Protein AF-A0A139N3J5-F1 (afdb_monomer)

Nearest PDB structures (foldseek):
  5fi4-assembly1_B  TM=5.168E-01  e=2.596E-01  Homo sapiens
  8tgd-assembly1_B  TM=4.593E-01  e=2.439E-01  Homo sapiens
  8qhw-assembly1_E  TM=6.160E-01  e=2.041E+00  Synechocystis sp. PCC 6803
  5vlr-assembly2_B  TM=3.403E-01  e=1.899E-01  Homo sapiens
  5uk8-assembly1_B  TM=3.231E-01  e=1.390E-01  Homo sapiens

Mean predicted aligned error: 4.79 Å

Sequence (130 aa):
MDRSDVILQNLKIKKREYNELEDDYRFKKAKLSEAYNEMYERRERLSRIVDEEASKMDIFLHQVQQTYQDAEDFYRSLHQLMEESQIAYQHRNDSLRQREEILDKNYWKQRNDLENSIDKLRRLYASTTK

pLDDT: mean 95.48, std 5.51, range [59.69, 98.5]

Structure (mmCIF, N/CA/C/O backbone):
data_AF-A0A139N3J5-F1
#
_entry.id   AF-A0A139N3J5-F1
#
loop_
_atom_site.group_PDB
_atom_site.id
_atom_site.type_symbol
_atom_site.label_atom_id
_atom_site.label_alt_id
_atom_site.label_comp_id
_atom_site.label_asym_id
_atom_site.label_entity_id
_atom_site.label_seq_id
_atom_site.pdbx_PDB_ins_code
_atom_site.Cartn_x
_atom_site.Cartn_y
_atom_site.Cartn_z
_atom_site.occupancy
_atom_site.B_iso_or_equiv
_atom_site.auth_seq_id
_atom_site.auth_comp_id
_atom_site.auth_asym_id
_atom_site.auth_atom_id
_atom_site.pdbx_PDB_model_num
ATOM 1 N N . MET A 1 1 ? 24.932 -12.715 -41.499 1.00 63.81 1 MET A N 1
ATOM 2 C CA . MET A 1 1 ? 23.867 -11.830 -40.988 1.00 63.81 1 MET A CA 1
ATOM 3 C C . MET A 1 1 ? 24.298 -10.412 -41.285 1.00 63.81 1 MET A C 1
ATOM 5 O O . MET A 1 1 ? 25.458 -10.110 -41.012 1.00 63.81 1 MET A O 1
ATOM 9 N N . ASP A 1 2 ? 23.439 -9.601 -41.895 1.00 83.19 2 ASP A N 1
ATOM 10 C CA . ASP A 1 2 ? 23.789 -8.217 -42.212 1.00 83.19 2 ASP A CA 1
ATOM 11 C C . ASP A 1 2 ? 23.777 -7.346 -40.941 1.00 83.19 2 ASP A C 1
ATOM 13 O O . ASP A 1 2 ? 23.121 -7.659 -39.943 1.00 83.19 2 ASP A O 1
ATOM 17 N N . ARG A 1 3 ? 24.519 -6.237 -40.951 1.00 82.56 3 ARG A N 1
ATOM 18 C CA . ARG A 1 3 ? 24.590 -5.291 -39.828 1.00 82.56 3 ARG A CA 1
ATOM 19 C C . ARG A 1 3 ? 23.211 -4.713 -39.496 1.00 82.56 3 ARG A C 1
ATOM 21 O O . ARG A 1 3 ? 22.921 -4.472 -38.323 1.00 82.56 3 ARG A O 1
ATOM 28 N N . SER A 1 4 ? 22.360 -4.527 -40.505 1.00 85.81 4 SER A N 1
ATOM 29 C CA . SER A 1 4 ? 20.980 -4.068 -40.332 1.00 85.81 4 SER A CA 1
ATOM 30 C C . SER A 1 4 ? 20.117 -5.095 -39.576 1.00 85.81 4 SER A C 1
ATOM 32 O O . SER A 1 4 ? 19.391 -4.715 -38.651 1.00 85.81 4 SER A O 1
ATOM 34 N N . ASP A 1 5 ? 20.270 -6.390 -39.874 1.00 89.31 5 ASP A N 1
ATOM 35 C CA . ASP A 1 5 ? 19.553 -7.489 -39.210 1.00 89.31 5 ASP A CA 1
ATOM 36 C C . ASP A 1 5 ? 19.869 -7.553 -37.712 1.00 89.31 5 ASP A C 1
ATOM 38 O O . ASP A 1 5 ? 18.969 -7.698 -36.880 1.00 89.31 5 ASP A O 1
ATOM 42 N N . VAL A 1 6 ? 21.147 -7.389 -37.353 1.00 91.00 6 VAL A N 1
ATOM 43 C CA . VAL A 1 6 ? 21.602 -7.403 -35.953 1.00 91.00 6 VAL A CA 1
ATOM 44 C C . VAL A 1 6 ? 21.003 -6.231 -35.170 1.00 91.00 6 VAL A C 1
ATOM 46 O O . VAL A 1 6 ? 20.525 -6.407 -34.047 1.00 91.00 6 VAL A O 1
ATOM 49 N N . ILE A 1 7 ? 20.969 -5.029 -35.758 1.00 90.94 7 ILE A N 1
ATOM 50 C CA . ILE A 1 7 ? 20.361 -3.853 -35.117 1.00 90.94 7 ILE A CA 1
ATOM 51 C C . ILE A 1 7 ? 18.851 -4.059 -34.939 1.00 90.94 7 ILE A C 1
ATOM 53 O O . ILE A 1 7 ? 18.311 -3.750 -33.874 1.00 90.94 7 ILE A O 1
ATOM 57 N N . LEU A 1 8 ? 18.169 -4.621 -35.942 1.00 92.25 8 LEU A N 1
ATOM 58 C CA . LEU A 1 8 ? 16.740 -4.921 -35.863 1.00 92.25 8 LEU A CA 1
ATOM 59 C C . LEU A 1 8 ? 16.430 -5.951 -34.766 1.00 92.25 8 LEU A C 1
ATOM 61 O O . LEU A 1 8 ? 15.457 -5.787 -34.025 1.00 92.25 8 LEU A O 1
ATOM 65 N N . GLN A 1 9 ? 17.256 -6.992 -34.628 1.00 95.06 9 GLN A N 1
ATOM 66 C CA . GLN A 1 9 ? 17.121 -7.980 -33.557 1.00 95.06 9 GLN A CA 1
ATOM 67 C C . GLN A 1 9 ? 17.303 -7.336 -32.176 1.00 95.06 9 GLN A C 1
ATOM 69 O O . GLN A 1 9 ? 16.458 -7.527 -31.300 1.00 95.06 9 GLN A O 1
ATOM 74 N N . ASN A 1 10 ? 18.334 -6.508 -31.999 1.00 94.94 10 ASN A N 1
ATOM 75 C CA . ASN A 1 10 ? 18.565 -5.781 -30.747 1.00 94.94 10 ASN A CA 1
ATOM 76 C C . ASN A 1 10 ? 17.405 -4.839 -30.400 1.00 94.94 10 ASN A C 1
ATOM 78 O O . ASN A 1 10 ? 17.010 -4.733 -29.241 1.00 94.94 10 ASN A O 1
ATOM 82 N N . LEU A 1 11 ? 16.805 -4.197 -31.403 1.00 95.44 11 LEU A N 1
ATOM 83 C CA . LEU A 1 11 ? 15.644 -3.328 -31.225 1.00 95.44 11 LEU A CA 1
ATOM 84 C C . LEU A 1 11 ? 14.410 -4.121 -30.764 1.00 95.44 11 LEU A C 1
ATOM 86 O O . LEU A 1 11 ? 13.673 -3.654 -29.895 1.00 95.44 11 LEU A O 1
ATOM 90 N N . LYS A 1 12 ? 14.197 -5.335 -31.291 1.00 96.19 12 LYS A N 1
ATOM 91 C CA . LYS A 1 12 ? 13.141 -6.244 -30.811 1.00 96.19 12 LYS A CA 1
ATOM 92 C C . LYS A 1 12 ? 13.374 -6.671 -29.360 1.00 96.19 12 LYS A C 1
ATOM 94 O O . LYS A 1 12 ? 12.422 -6.667 -28.586 1.00 96.19 12 LYS A O 1
ATOM 99 N N . ILE A 1 13 ? 14.615 -6.998 -28.994 1.00 97.50 13 ILE A N 1
ATOM 100 C CA . ILE A 1 13 ? 14.981 -7.370 -27.619 1.00 97.50 13 ILE A CA 1
ATOM 101 C C . ILE A 1 13 ? 14.706 -6.203 -26.666 1.00 97.50 13 ILE A C 1
ATOM 103 O O . ILE A 1 13 ? 13.962 -6.370 -25.707 1.00 97.50 13 ILE A O 1
ATOM 107 N N . LYS A 1 14 ? 15.198 -4.998 -26.975 1.00 96.94 14 LYS A N 1
ATOM 108 C CA . LYS A 1 14 ? 15.003 -3.821 -26.113 1.00 96.94 14 LYS A CA 1
ATOM 109 C C . LYS A 1 14 ? 13.538 -3.420 -25.955 1.00 96.94 14 LYS A C 1
ATOM 111 O O . LYS A 1 14 ? 13.130 -3.019 -24.873 1.00 96.94 14 LYS A O 1
ATOM 116 N N . LYS A 1 15 ? 12.724 -3.568 -27.005 1.00 96.12 15 LYS A N 1
ATOM 117 C CA . LYS A 1 15 ? 11.268 -3.377 -26.901 1.00 96.12 15 LYS A CA 1
ATOM 118 C C . LYS A 1 15 ? 10.601 -4.412 -25.996 1.00 96.12 15 LYS A C 1
ATOM 120 O O . LYS A 1 15 ? 9.665 -4.066 -25.289 1.00 96.12 15 LYS A O 1
ATOM 125 N N . ARG A 1 16 ? 11.061 -5.667 -26.023 1.00 97.88 16 ARG A N 1
ATOM 126 C CA . ARG A 1 16 ? 10.558 -6.700 -25.111 1.00 97.88 16 ARG A CA 1
ATOM 127 C C . ARG A 1 16 ? 10.912 -6.366 -23.664 1.00 97.88 16 ARG A C 1
ATOM 129 O O . ARG A 1 16 ? 10.011 -6.352 -22.843 1.00 97.88 16 ARG A O 1
ATOM 136 N N . GLU A 1 17 ? 12.169 -6.016 -23.394 1.00 98.12 17 GLU A N 1
ATOM 137 C CA . GLU A 1 17 ? 12.613 -5.581 -22.060 1.00 98.12 17 GLU A CA 1
ATOM 138 C C . GLU A 1 17 ? 11.787 -4.388 -21.546 1.00 98.12 17 GLU A C 1
ATOM 140 O O . GLU A 1 17 ? 11.408 -4.352 -20.381 1.00 98.12 17 GLU A O 1
ATOM 145 N N . TYR A 1 18 ? 11.464 -3.425 -22.419 1.00 97.94 18 TYR A N 1
ATOM 146 C CA . TYR A 1 18 ? 10.596 -2.295 -22.075 1.00 97.94 18 TYR A CA 1
ATOM 147 C C . TYR A 1 18 ? 9.187 -2.748 -21.663 1.00 97.94 18 TYR A C 1
ATOM 149 O O . TYR A 1 18 ? 8.666 -2.286 -20.651 1.00 97.94 18 TYR A O 1
ATOM 157 N N . ASN A 1 19 ? 8.578 -3.666 -22.417 1.00 97.31 19 ASN A N 1
ATOM 158 C CA . ASN A 1 19 ? 7.248 -4.182 -22.089 1.00 97.31 19 ASN A CA 1
ATOM 159 C C . ASN A 1 19 ? 7.261 -4.996 -20.785 1.00 97.31 19 ASN A C 1
ATOM 161 O O . ASN A 1 19 ? 6.393 -4.804 -19.943 1.00 97.31 19 ASN A O 1
ATOM 165 N N . GLU A 1 20 ? 8.267 -5.852 -20.592 1.00 98.44 20 GLU A N 1
ATOM 166 C CA . GLU A 1 20 ? 8.444 -6.628 -19.357 1.00 98.44 20 GLU A CA 1
ATOM 167 C C . GLU A 1 20 ? 8.609 -5.709 -18.136 1.00 98.44 20 GLU A C 1
ATOM 169 O O . GLU A 1 20 ? 8.029 -5.972 -17.083 1.00 98.44 20 GLU A O 1
ATOM 174 N N . LEU A 1 21 ? 9.339 -4.596 -18.284 1.00 98.38 21 LEU A N 1
ATOM 175 C CA . LEU A 1 21 ? 9.460 -3.570 -17.249 1.00 98.38 21 LEU A CA 1
ATOM 176 C C . LEU A 1 21 ? 8.109 -2.906 -16.931 1.00 98.38 21 LEU A C 1
ATOM 178 O O . LEU A 1 21 ? 7.811 -2.675 -15.758 1.00 98.38 21 LEU A O 1
ATOM 182 N N . GLU A 1 22 ? 7.298 -2.575 -17.943 1.00 98.12 22 GLU A N 1
ATOM 183 C CA . GLU A 1 22 ? 5.959 -2.016 -17.713 1.00 98.12 22 GLU A CA 1
ATOM 184 C C . GLU A 1 22 ? 5.040 -3.001 -16.988 1.00 98.12 22 GLU A C 1
ATOM 186 O O . GLU A 1 22 ? 4.347 -2.605 -16.047 1.00 98.12 22 GLU A O 1
ATOM 191 N N . ASP A 1 23 ? 5.042 -4.267 -17.398 1.00 98.38 23 ASP A N 1
ATOM 192 C CA . ASP A 1 23 ? 4.200 -5.300 -16.798 1.00 98.38 23 ASP A CA 1
ATOM 193 C C . ASP A 1 23 ? 4.596 -5.563 -15.338 1.00 98.38 23 ASP A C 1
ATOM 195 O O . ASP A 1 23 ? 3.735 -5.570 -14.453 1.00 98.38 23 ASP A O 1
ATOM 199 N N . ASP A 1 24 ? 5.897 -5.693 -15.055 1.00 98.31 24 ASP A N 1
ATOM 200 C CA . ASP A 1 24 ? 6.419 -5.850 -13.692 1.00 98.31 24 ASP A CA 1
ATOM 201 C C . ASP A 1 24 ? 6.084 -4.638 -12.807 1.00 98.31 24 ASP A C 1
ATOM 203 O O . ASP A 1 24 ? 5.637 -4.796 -11.666 1.00 98.31 24 ASP A O 1
ATOM 207 N N . TYR A 1 25 ? 6.228 -3.419 -13.336 1.00 98.50 25 TYR A N 1
ATOM 208 C CA . TYR A 1 25 ? 5.864 -2.202 -12.613 1.00 98.50 25 TYR A CA 1
ATOM 209 C C . TYR A 1 25 ? 4.371 -2.167 -12.269 1.00 98.50 25 TYR A C 1
ATOM 211 O O . TYR A 1 25 ? 4.011 -1.942 -11.110 1.00 98.50 25 TYR A O 1
ATOM 219 N N . ARG A 1 26 ? 3.493 -2.449 -13.240 1.00 98.44 26 ARG A N 1
ATOM 220 C CA . ARG A 1 26 ? 2.036 -2.492 -13.026 1.00 98.44 26 ARG A CA 1
ATOM 221 C C . ARG A 1 26 ? 1.655 -3.554 -12.001 1.00 98.44 26 ARG A C 1
ATOM 223 O O . ARG A 1 26 ? 0.852 -3.276 -11.110 1.00 98.44 26 ARG A O 1
ATOM 230 N N . PHE A 1 27 ? 2.262 -4.735 -12.082 1.00 98.38 27 PHE A N 1
ATOM 231 C CA . PHE A 1 27 ? 2.049 -5.806 -11.113 1.00 98.38 27 PHE A CA 1
ATOM 232 C C . PHE A 1 27 ? 2.438 -5.373 -9.692 1.00 98.38 27 PHE A C 1
ATOM 234 O O . PHE A 1 27 ? 1.659 -5.535 -8.750 1.00 98.38 27 PHE A O 1
ATOM 241 N N . LYS A 1 28 ? 3.613 -4.756 -9.524 1.00 98.31 28 LYS A N 1
ATOM 242 C CA . LYS A 1 28 ? 4.074 -4.258 -8.219 1.00 98.31 28 LYS A CA 1
ATOM 243 C C . LYS A 1 28 ? 3.200 -3.122 -7.682 1.00 98.31 28 LYS A C 1
ATOM 245 O O . LYS A 1 28 ? 2.911 -3.109 -6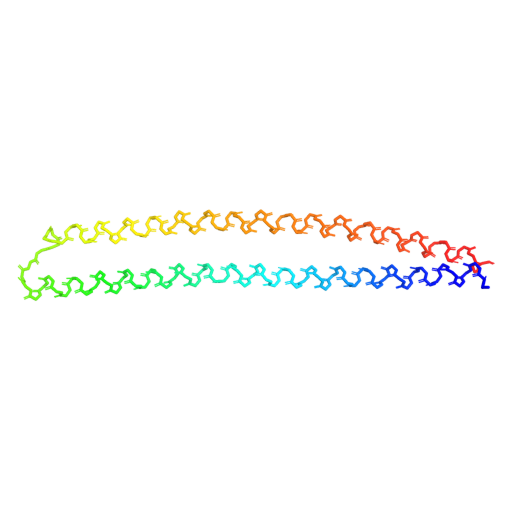.486 1.00 98.31 28 LYS A O 1
ATOM 250 N N . LYS A 1 29 ? 2.721 -2.211 -8.539 1.00 98.19 29 LYS A N 1
ATOM 251 C CA . LYS A 1 29 ? 1.768 -1.156 -8.146 1.00 98.19 29 LYS A CA 1
ATOM 252 C C . LYS A 1 29 ? 0.430 -1.734 -7.693 1.00 98.19 29 LYS A C 1
ATOM 254 O O . LYS A 1 29 ? -0.090 -1.296 -6.672 1.00 98.19 29 LYS A O 1
ATOM 259 N N . ALA A 1 30 ? -0.085 -2.754 -8.379 1.00 98.31 30 ALA A N 1
ATOM 260 C CA . ALA A 1 30 ? -1.296 -3.452 -7.948 1.00 98.31 30 ALA A CA 1
ATOM 261 C C . ALA A 1 30 ? -1.118 -4.075 -6.553 1.00 98.31 30 ALA A C 1
ATOM 263 O O . ALA A 1 30 ? -1.969 -3.895 -5.686 1.00 98.31 30 ALA A O 1
ATOM 264 N N . LYS A 1 31 ? 0.031 -4.712 -6.289 1.00 98.12 31 LYS A N 1
ATOM 265 C CA . LYS A 1 31 ? 0.343 -5.278 -4.965 1.00 98.12 31 LYS A CA 1
ATOM 266 C C . LYS A 1 31 ? 0.463 -4.225 -3.863 1.00 98.12 31 LYS A C 1
ATOM 268 O O . LYS A 1 31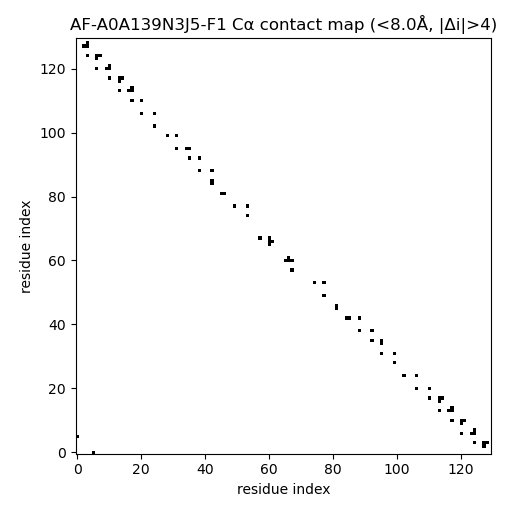 ? 0.030 -4.473 -2.741 1.00 98.12 31 LYS A O 1
ATOM 273 N N . LEU A 1 32 ? 1.022 -3.052 -4.162 1.00 97.94 32 LEU A N 1
ATOM 274 C CA . LEU A 1 32 ? 1.028 -1.931 -3.218 1.00 97.94 32 LEU A CA 1
ATOM 275 C C . LEU A 1 32 ? -0.391 -1.427 -2.940 1.00 97.94 32 LEU A C 1
ATOM 277 O O . LEU A 1 32 ? -0.737 -1.216 -1.781 1.00 97.94 32 LEU A O 1
ATOM 281 N N . SER A 1 33 ? -1.228 -1.300 -3.972 1.00 97.81 33 SER A N 1
ATOM 282 C CA . SER A 1 33 ? -2.628 -0.894 -3.810 1.00 97.81 33 SER A CA 1
ATOM 283 C C . SER A 1 33 ? -3.422 -1.883 -2.957 1.00 97.81 33 SER A C 1
ATOM 285 O O . SER A 1 33 ? -4.173 -1.456 -2.084 1.00 97.81 33 SER A O 1
ATOM 287 N N . GLU A 1 34 ? -3.243 -3.190 -3.168 1.00 98.19 34 GLU A N 1
ATOM 288 C CA . GLU A 1 34 ? -3.838 -4.228 -2.317 1.00 98.19 34 GLU A CA 1
ATOM 289 C C . GLU A 1 34 ? -3.402 -4.057 -0.854 1.00 98.19 34 GLU A C 1
ATOM 291 O O . GLU A 1 34 ? -4.237 -4.098 0.046 1.00 98.19 34 GLU A O 1
ATOM 296 N N . ALA A 1 35 ? -2.114 -3.796 -0.611 1.00 97.75 35 ALA A N 1
ATOM 297 C CA . ALA A 1 35 ? -1.594 -3.596 0.739 1.00 97.75 35 ALA A CA 1
ATOM 298 C C . ALA A 1 35 ? -2.162 -2.337 1.419 1.00 97.75 35 ALA A C 1
ATOM 300 O O . ALA A 1 35 ? -2.449 -2.373 2.615 1.00 97.75 35 ALA A O 1
ATOM 301 N N . TYR A 1 36 ? -2.346 -1.234 0.686 1.00 97.50 36 TYR A N 1
ATOM 302 C CA . TYR A 1 36 ? -3.014 -0.040 1.215 1.00 97.50 36 TYR A CA 1
ATOM 303 C C . TYR A 1 36 ? -4.474 -0.321 1.579 1.00 97.50 36 TYR A C 1
ATOM 305 O O . TYR A 1 36 ? -4.912 0.047 2.670 1.00 97.50 36 TYR A O 1
ATOM 313 N N . ASN A 1 37 ? -5.203 -1.013 0.700 1.00 97.50 37 ASN A N 1
ATOM 314 C CA . ASN A 1 37 ? -6.596 -1.376 0.945 1.00 97.50 37 ASN A CA 1
ATOM 315 C C . ASN A 1 37 ? -6.729 -2.276 2.177 1.00 97.50 37 ASN A C 1
ATOM 317 O O . ASN A 1 37 ? -7.561 -2.001 3.035 1.00 97.50 37 ASN A O 1
ATOM 321 N N . GLU A 1 38 ? -5.863 -3.283 2.325 1.00 96.75 38 GLU A N 1
ATOM 322 C CA . GLU A 1 38 ? -5.852 -4.148 3.510 1.00 96.75 38 GLU A CA 1
ATOM 323 C C . GLU A 1 38 ? -5.667 -3.332 4.802 1.00 96.75 38 GLU A C 1
ATOM 325 O O . GLU A 1 38 ? -6.359 -3.559 5.795 1.00 96.75 38 GLU A O 1
ATOM 330 N N . MET A 1 39 ? -4.750 -2.357 4.808 1.00 95.25 39 MET A N 1
ATOM 331 C CA . MET A 1 39 ? -4.532 -1.511 5.986 1.00 95.25 39 MET A CA 1
ATOM 332 C C . MET A 1 39 ? -5.755 -0.655 6.306 1.00 95.25 39 MET A C 1
ATOM 334 O O . MET A 1 39 ? -6.133 -0.542 7.475 1.00 95.25 39 MET A O 1
ATOM 338 N N . TYR A 1 40 ? -6.375 -0.069 5.282 1.00 95.44 40 TYR A N 1
ATOM 339 C CA . TYR A 1 40 ? -7.594 0.714 5.441 1.00 95.44 40 TYR A CA 1
ATOM 340 C C . TYR A 1 40 ? -8.733 -0.144 6.008 1.00 95.44 40 TYR A C 1
ATOM 342 O O . TYR A 1 40 ? -9.310 0.200 7.036 1.00 95.44 40 TYR A O 1
ATOM 350 N N . GLU A 1 41 ? -8.989 -1.312 5.419 1.00 96.88 41 GLU A N 1
ATOM 351 C CA . GLU A 1 41 ? -10.030 -2.237 5.876 1.00 96.88 41 GLU A CA 1
ATOM 352 C C . GLU A 1 41 ? -9.821 -2.695 7.320 1.00 96.88 41 GLU A C 1
ATOM 354 O O . GLU A 1 41 ? -10.780 -2.809 8.085 1.00 96.88 41 GLU A O 1
ATOM 359 N N . ARG A 1 42 ? -8.571 -2.955 7.719 1.00 95.31 42 ARG A N 1
ATOM 360 C CA . ARG A 1 42 ? -8.245 -3.346 9.096 1.00 95.31 42 ARG A CA 1
ATOM 361 C C . ARG A 1 42 ? -8.517 -2.220 10.086 1.00 95.31 42 ARG A C 1
ATOM 363 O O . ARG A 1 42 ? -9.072 -2.491 11.149 1.00 95.31 42 ARG A O 1
ATOM 370 N N . ARG A 1 43 ? -8.169 -0.980 9.734 1.00 95.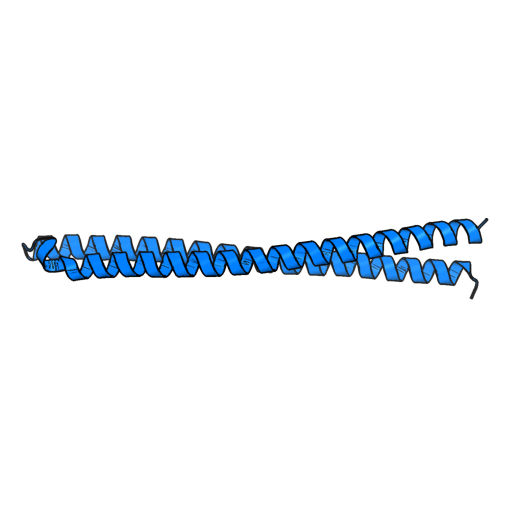25 43 ARG A N 1
ATOM 371 C CA . ARG A 1 43 ? -8.453 0.206 10.554 1.00 95.25 43 ARG A CA 1
ATOM 372 C C . ARG A 1 43 ? -9.957 0.427 10.712 1.00 95.25 43 ARG A C 1
ATOM 374 O O . ARG A 1 43 ? -10.429 0.588 11.832 1.00 95.25 43 ARG A O 1
ATOM 381 N N . GLU A 1 44 ? -10.705 0.362 9.615 1.00 96.75 44 GLU A N 1
ATOM 382 C CA . GLU A 1 44 ? -12.167 0.497 9.633 1.00 96.75 44 GLU A CA 1
ATOM 383 C C . GLU A 1 44 ? -12.832 -0.610 10.456 1.00 96.75 44 GLU A C 1
ATOM 385 O O . GLU A 1 44 ? -13.744 -0.356 11.241 1.00 96.75 44 GLU A O 1
ATOM 390 N N . ARG A 1 45 ? -12.353 -1.852 10.320 1.00 97.38 45 ARG A N 1
ATOM 391 C CA . ARG A 1 45 ? -12.859 -2.983 11.103 1.00 97.38 45 ARG A CA 1
ATOM 392 C C . ARG A 1 45 ? -12.620 -2.787 12.596 1.00 97.38 45 ARG A C 1
ATOM 394 O O . ARG A 1 45 ? -13.529 -3.058 13.373 1.00 97.38 45 ARG A O 1
ATOM 401 N N . LEU A 1 46 ? -11.432 -2.329 12.991 1.00 96.81 46 LEU A N 1
ATOM 402 C CA . LEU A 1 46 ? -11.143 -2.058 14.397 1.00 96.81 46 LEU A CA 1
ATOM 403 C C . LEU A 1 46 ? -12.054 -0.958 14.948 1.00 96.81 46 LEU A C 1
ATOM 405 O O . LEU A 1 46 ? -12.621 -1.154 16.014 1.00 96.81 46 LEU A O 1
ATOM 409 N N . SER A 1 47 ? -12.243 0.141 14.208 1.00 96.38 47 SER A N 1
ATOM 410 C CA . SER A 1 47 ? -13.144 1.225 14.625 1.00 96.38 47 SER A CA 1
ATOM 411 C C . SER A 1 47 ? -14.544 0.698 14.935 1.00 96.38 47 SER A C 1
ATOM 413 O O . SER A 1 47 ? -15.069 0.958 16.009 1.00 96.38 47 SER A O 1
ATOM 415 N N . ARG A 1 48 ? -15.108 -0.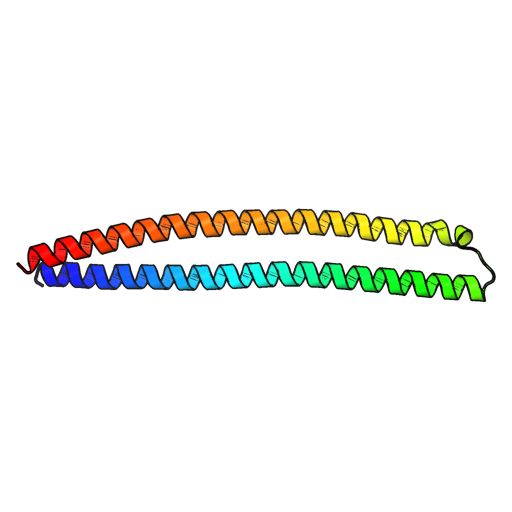127 14.042 1.00 97.81 48 ARG A N 1
ATOM 416 C CA . ARG A 1 48 ? -16.433 -0.731 14.258 1.00 97.81 48 ARG A CA 1
ATOM 417 C C . ARG A 1 48 ? -16.476 -1.628 15.489 1.00 97.81 48 ARG A C 1
ATOM 419 O O . ARG A 1 48 ? -17.434 -1.560 16.243 1.00 97.81 48 ARG A O 1
ATOM 426 N N . ILE A 1 49 ? -15.448 -2.454 15.698 1.00 97.88 49 ILE A N 1
ATOM 427 C CA . ILE A 1 49 ? -15.372 -3.324 16.880 1.00 97.88 49 ILE A CA 1
ATOM 428 C C . ILE A 1 49 ? -15.329 -2.480 18.156 1.00 97.88 49 ILE A C 1
ATOM 430 O O . ILE A 1 49 ? -16.033 -2.794 19.107 1.00 97.88 49 ILE A O 1
ATOM 434 N N . VAL A 1 50 ? -14.539 -1.405 18.182 1.00 97.12 50 VAL A N 1
ATOM 435 C CA . VAL A 1 50 ? -14.460 -0.516 19.349 1.00 97.12 50 VAL A CA 1
ATOM 436 C C . VAL A 1 50 ? -15.803 0.159 19.623 1.00 97.12 50 VAL A C 1
ATOM 438 O O . VAL A 1 50 ? -16.241 0.163 20.771 1.00 97.12 50 VAL A O 1
ATOM 441 N N . ASP A 1 51 ? -16.488 0.648 18.588 1.00 97.38 51 ASP A N 1
ATOM 442 C CA . ASP A 1 51 ? -17.819 1.253 18.724 1.00 97.38 51 ASP A CA 1
ATOM 443 C C . ASP A 1 51 ? -18.860 0.239 19.236 1.00 97.38 51 ASP A C 1
ATOM 445 O O . ASP A 1 51 ? -19.676 0.549 20.110 1.00 97.38 51 ASP A O 1
ATOM 449 N N . GLU A 1 52 ? -18.822 -0.996 18.728 1.00 98.25 52 GLU A N 1
ATOM 450 C CA . GLU A 1 52 ? -19.691 -2.088 19.176 1.00 98.25 52 GLU A CA 1
ATOM 451 C C . GLU A 1 52 ? -19.423 -2.475 20.636 1.00 98.25 52 GLU A C 1
ATOM 453 O O . GLU A 1 52 ? -20.369 -2.668 21.399 1.00 98.25 52 GLU A O 1
ATOM 458 N N . GLU A 1 53 ? -18.158 -2.588 21.042 1.00 97.81 53 GLU A N 1
ATOM 459 C CA . GLU A 1 53 ? -17.787 -2.937 22.416 1.00 97.81 53 GLU A CA 1
ATOM 460 C C . GLU A 1 53 ? -18.128 -1.816 23.406 1.00 97.81 53 GLU A C 1
ATOM 462 O O . GLU A 1 53 ? -18.670 -2.097 24.477 1.00 97.81 53 GLU A O 1
ATOM 467 N N . ALA A 1 54 ? -17.914 -0.551 23.035 1.00 96.94 54 ALA A N 1
ATOM 468 C CA . ALA A 1 54 ? -18.363 0.594 23.826 1.00 96.94 54 ALA A CA 1
ATOM 469 C C . ALA A 1 54 ? -19.890 0.575 24.016 1.00 96.94 54 ALA A C 1
ATOM 471 O O . ALA A 1 54 ? -20.377 0.663 25.142 1.00 96.94 54 ALA A O 1
ATOM 472 N N . SER A 1 55 ? -20.640 0.337 22.935 1.00 97.38 55 SER A N 1
ATOM 473 C CA . SER A 1 55 ? -22.106 0.259 22.978 1.00 97.38 55 SER A CA 1
ATOM 474 C C . SER A 1 55 ? -22.608 -0.889 23.863 1.00 97.38 55 SER A C 1
ATOM 476 O O . SER A 1 55 ? -23.586 -0.740 24.597 1.00 97.38 55 SER A O 1
ATOM 478 N N . LYS A 1 56 ? -21.951 -2.057 23.815 1.00 97.81 56 LYS A N 1
ATOM 479 C CA . LYS A 1 56 ? -22.288 -3.196 24.686 1.00 97.81 56 LYS A CA 1
ATOM 480 C C . LYS A 1 56 ? -22.033 -2.872 26.155 1.00 97.81 56 LYS A C 1
ATOM 482 O O . LYS A 1 56 ? -22.858 -3.236 26.993 1.00 97.81 56 LYS A O 1
ATOM 487 N N . MET A 1 57 ? -20.928 -2.190 26.461 1.00 97.38 57 MET A N 1
ATOM 488 C CA . MET A 1 57 ? -20.622 -1.762 27.825 1.00 97.38 57 MET A CA 1
ATOM 489 C C . MET A 1 57 ? -21.655 -0.755 28.339 1.00 97.38 57 MET A C 1
ATOM 491 O O . MET A 1 57 ? -22.163 -0.934 29.442 1.00 97.38 57 MET A O 1
ATOM 495 N N . ASP A 1 58 ? -22.055 0.222 27.522 1.00 95.19 58 ASP A N 1
ATOM 496 C CA . ASP A 1 58 ? -23.097 1.192 27.889 1.00 95.19 58 ASP A CA 1
ATOM 497 C C . ASP A 1 58 ? -24.416 0.494 28.264 1.00 95.19 58 ASP A C 1
ATOM 499 O O . ASP A 1 58 ? -25.030 0.796 29.292 1.00 95.19 58 ASP A O 1
ATOM 503 N N . ILE A 1 59 ? -24.840 -0.487 27.456 1.00 97.06 59 ILE A N 1
ATOM 504 C CA . ILE A 1 59 ? -26.045 -1.288 27.723 1.00 97.06 59 ILE A CA 1
ATOM 505 C C . ILE A 1 59 ? -25.893 -2.076 29.027 1.00 97.06 59 ILE A C 1
ATOM 507 O O . ILE A 1 59 ? -26.823 -2.111 29.835 1.00 97.06 59 ILE A O 1
ATOM 511 N N . PHE A 1 60 ? -24.738 -2.710 29.238 1.00 97.12 60 PHE A N 1
ATOM 512 C CA . PHE A 1 60 ? -24.468 -3.483 30.445 1.00 97.12 60 PHE A CA 1
ATOM 513 C C . PHE A 1 60 ? -24.532 -2.605 31.699 1.00 97.12 60 PHE A C 1
ATOM 515 O O . PHE A 1 60 ? -25.280 -2.927 32.622 1.00 97.12 60 PHE A O 1
ATOM 522 N N . LEU A 1 61 ? -23.827 -1.469 31.710 1.00 97.06 61 LEU A N 1
ATOM 523 C CA . LEU A 1 61 ? -23.825 -0.518 32.825 1.00 97.06 61 LEU A CA 1
ATOM 524 C C . LEU A 1 61 ? -25.237 -0.038 33.158 1.00 97.06 61 LEU A C 1
ATOM 526 O O . LEU A 1 61 ? -25.622 -0.013 34.327 1.00 97.06 61 LEU A O 1
ATOM 530 N N . HIS A 1 62 ? -26.039 0.252 32.130 1.00 95.44 62 HIS A N 1
ATOM 531 C CA . HIS A 1 62 ? -27.436 0.625 32.312 1.00 95.44 62 HIS A CA 1
ATOM 532 C C . HIS A 1 62 ? -28.253 -0.481 33.001 1.00 95.44 62 HIS A C 1
ATOM 534 O O . HIS A 1 62 ? -29.020 -0.199 33.922 1.00 95.44 62 HIS A O 1
ATOM 540 N N . GLN A 1 63 ? -28.069 -1.745 32.603 1.00 96.69 63 GLN A N 1
ATOM 541 C CA . GLN A 1 63 ? -28.770 -2.889 33.199 1.00 96.69 63 GLN A CA 1
ATOM 542 C C . GLN A 1 63 ? -28.389 -3.125 34.663 1.00 96.69 63 GLN A C 1
ATOM 544 O O . GLN A 1 63 ? -29.255 -3.461 35.471 1.00 96.69 63 GLN A O 1
ATOM 549 N N . VAL A 1 64 ? -27.113 -2.941 35.012 1.00 96.19 64 VAL A N 1
ATOM 550 C CA . VAL A 1 64 ? -26.616 -3.130 36.385 1.00 96.19 64 VAL A CA 1
ATOM 551 C C . VAL A 1 64 ? -26.691 -1.863 37.246 1.00 96.19 64 VAL A C 1
ATOM 553 O O . VAL A 1 64 ? -26.216 -1.873 38.381 1.00 96.19 64 VAL A O 1
ATOM 556 N N . GLN A 1 65 ? -27.302 -0.787 36.730 1.00 93.50 65 GLN A N 1
ATOM 557 C CA . GLN A 1 65 ? -27.415 0.524 37.386 1.00 93.50 65 GLN A CA 1
ATOM 558 C C . GLN A 1 65 ? -26.059 1.104 37.828 1.00 93.50 65 GLN A C 1
ATOM 560 O O . GLN A 1 65 ? -25.968 1.793 38.843 1.00 93.50 65 GLN A O 1
ATOM 565 N N . GLN A 1 66 ? -25.007 0.810 37.065 1.00 94.94 66 GLN A N 1
ATOM 566 C CA . GLN A 1 66 ? -23.666 1.359 3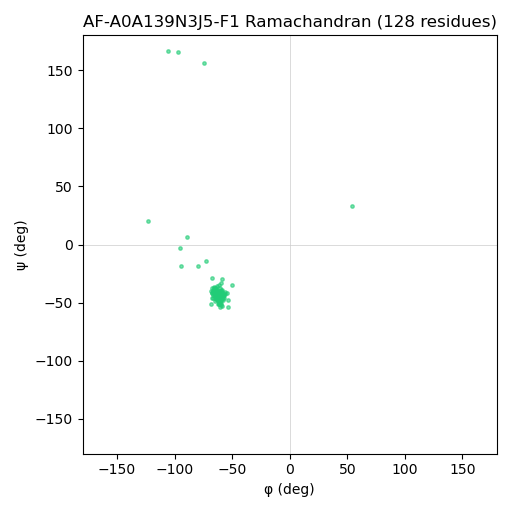7.252 1.00 94.94 66 GLN A CA 1
ATOM 567 C C . GLN A 1 66 ? -23.454 2.553 36.321 1.00 94.94 66 GLN A C 1
ATOM 569 O O . GLN A 1 66 ? -24.217 2.798 35.382 1.00 94.94 66 GLN A O 1
ATOM 574 N N . THR A 1 67 ? -22.407 3.316 36.591 1.00 91.50 67 THR A N 1
ATOM 575 C CA . THR A 1 67 ? -22.041 4.508 35.833 1.00 91.50 67 THR A CA 1
ATOM 576 C C . THR A 1 67 ? -20.830 4.249 34.947 1.00 91.50 67 THR A C 1
ATOM 578 O O . THR A 1 67 ? -20.098 3.279 35.119 1.00 91.50 67 THR A O 1
ATOM 581 N N . TYR A 1 68 ? -20.572 5.170 34.017 1.00 89.75 68 TYR A N 1
ATOM 582 C CA . TYR A 1 68 ? -19.347 5.179 33.214 1.00 89.75 68 TYR A CA 1
ATOM 583 C C . TYR A 1 68 ? -18.076 5.064 34.072 1.00 89.75 68 TYR A C 1
ATOM 585 O O . TYR A 1 68 ? -17.107 4.430 33.666 1.00 89.75 68 TYR A O 1
ATOM 593 N N . GLN A 1 69 ? -18.087 5.653 35.272 1.00 93.50 69 GLN A N 1
ATOM 594 C CA . GLN A 1 69 ? -16.933 5.685 36.165 1.00 93.50 69 GLN A CA 1
ATOM 595 C C . GLN A 1 69 ? -16.574 4.292 36.702 1.00 93.50 69 GLN A C 1
ATOM 597 O O . GLN A 1 69 ? -15.400 3.990 36.892 1.00 93.50 69 GLN A O 1
ATOM 602 N N . ASP A 1 70 ? -17.565 3.408 36.828 1.00 93.50 70 ASP A N 1
ATOM 603 C CA . ASP A 1 70 ? -17.372 2.014 37.240 1.00 93.50 70 ASP A CA 1
ATOM 604 C C . ASP A 1 70 ? -16.710 1.159 36.138 1.00 93.50 70 ASP A C 1
ATOM 606 O O . ASP A 1 70 ? -16.208 0.068 36.407 1.00 93.50 70 ASP A O 1
ATOM 610 N N . ALA A 1 71 ? -16.660 1.666 34.901 1.00 95.38 71 ALA A N 1
ATOM 611 C CA . ALA A 1 71 ? -15.991 1.050 33.755 1.00 95.38 71 ALA A CA 1
ATOM 612 C C . ALA A 1 71 ? -14.928 1.963 33.120 1.00 95.38 71 ALA A C 1
ATOM 614 O O . ALA A 1 71 ? -14.530 1.747 31.974 1.00 95.38 71 ALA A O 1
ATOM 615 N N . GLU A 1 72 ? -14.425 2.967 33.844 1.00 96.31 72 GLU A N 1
ATOM 616 C CA . GLU A 1 72 ? -13.436 3.917 33.319 1.00 96.31 72 GLU A CA 1
ATOM 617 C C . GLU A 1 72 ? -12.205 3.197 32.742 1.00 96.31 72 GLU A C 1
ATOM 619 O O . GLU A 1 72 ? -11.731 3.527 31.653 1.00 96.31 72 GLU A O 1
ATOM 624 N N . ASP A 1 73 ? -11.733 2.154 33.428 1.00 97.38 73 ASP A N 1
ATOM 625 C CA . ASP A 1 73 ? -10.605 1.330 32.990 1.00 97.38 73 ASP A CA 1
ATOM 626 C C . ASP A 1 73 ? -10.868 0.626 31.648 1.00 97.38 73 ASP A C 1
ATOM 628 O O . ASP A 1 73 ? -9.951 0.485 30.833 1.00 97.38 73 ASP A O 1
ATOM 632 N N . PHE A 1 74 ? -12.114 0.219 31.385 1.00 97.06 74 PHE A N 1
ATOM 633 C CA . PHE A 1 74 ? -12.513 -0.402 30.123 1.00 97.06 74 PHE A CA 1
ATOM 634 C C . PHE A 1 74 ? -12.450 0.604 28.970 1.00 97.06 74 PHE A C 1
ATOM 636 O O . PHE A 1 74 ? -11.777 0.344 27.971 1.00 97.06 74 PHE A O 1
ATOM 643 N N . TYR A 1 75 ? -13.070 1.779 29.118 1.00 96.88 75 TYR A N 1
ATOM 644 C CA . TYR A 1 75 ? -13.036 2.803 28.067 1.00 96.88 75 TYR A CA 1
ATOM 645 C C . TYR A 1 75 ? -11.627 3.355 27.852 1.00 96.88 75 TYR A C 1
ATOM 647 O O . TYR A 1 75 ? -11.220 3.571 26.710 1.00 96.88 75 TYR A O 1
ATOM 655 N N . ARG A 1 76 ? -10.837 3.507 28.924 1.00 97.12 76 ARG A N 1
ATOM 656 C CA . ARG A 1 76 ? -9.417 3.863 28.820 1.00 97.12 76 ARG A CA 1
ATOM 657 C C . ARG A 1 76 ? -8.639 2.826 28.009 1.00 97.12 76 ARG A C 1
ATOM 659 O O . ARG A 1 76 ? -7.834 3.203 27.163 1.00 97.12 76 ARG A O 1
ATOM 666 N N . SER A 1 77 ? -8.913 1.539 28.216 1.00 97.38 77 SER A N 1
ATOM 667 C CA . SER A 1 77 ? -8.280 0.456 27.453 1.00 97.38 77 SER A CA 1
ATOM 668 C C . SER A 1 77 ? -8.694 0.464 25.976 1.00 97.38 77 SER A C 1
ATOM 670 O O . SER A 1 77 ? -7.844 0.279 25.106 1.00 97.38 77 SER A O 1
ATOM 672 N N . LEU A 1 78 ? -9.971 0.731 25.667 1.00 96.69 78 LEU A N 1
ATOM 673 C CA . LEU A 1 78 ? -10.438 0.898 24.283 1.00 96.69 78 LEU A CA 1
ATOM 674 C C . LEU A 1 78 ? -9.764 2.089 23.589 1.00 96.69 78 LEU A C 1
ATOM 676 O O . LEU A 1 78 ? -9.331 1.971 22.442 1.00 96.69 78 LEU A O 1
ATOM 680 N N . HIS A 1 79 ? -9.635 3.219 24.286 1.00 96.25 79 HIS A N 1
ATOM 681 C CA . HIS A 1 79 ? -8.950 4.396 23.760 1.00 96.25 79 HIS A CA 1
ATOM 682 C C . HIS A 1 79 ? -7.472 4.108 23.478 1.00 96.25 79 HIS A C 1
ATOM 684 O O . HIS A 1 79 ? -6.990 4.376 22.379 1.00 96.25 79 HIS A O 1
ATOM 690 N N . GLN A 1 80 ? -6.773 3.491 24.435 1.00 97.62 80 GLN A N 1
ATOM 691 C CA . GLN A 1 80 ? -5.370 3.119 24.275 1.00 97.62 80 GLN A CA 1
ATOM 692 C C . GLN A 1 80 ? -5.168 2.167 23.085 1.00 97.62 80 GLN A C 1
ATOM 694 O O . GLN A 1 80 ? -4.258 2.369 22.282 1.00 97.62 80 GLN A O 1
ATOM 699 N N . LEU A 1 81 ? -6.047 1.174 22.911 1.00 96.75 81 LEU A N 1
ATOM 700 C CA . LEU A 1 81 ? -6.010 0.271 21.758 1.00 96.75 81 LEU A CA 1
ATOM 701 C C . LEU A 1 81 ? -6.132 1.030 20.426 1.00 96.75 81 LEU A C 1
ATOM 703 O O . LEU A 1 81 ? -5.416 0.728 19.467 1.00 96.75 81 LEU A O 1
ATOM 707 N N . MET A 1 82 ? -7.027 2.019 20.354 1.00 97.00 82 MET A N 1
ATOM 708 C CA . MET A 1 82 ? -7.198 2.848 19.159 1.00 97.00 82 MET A CA 1
ATOM 709 C C . MET A 1 82 ? -5.963 3.703 18.870 1.00 97.00 82 MET A C 1
ATOM 711 O O . MET A 1 82 ? -5.541 3.786 17.714 1.00 97.00 82 MET A O 1
ATOM 715 N N . GLU A 1 83 ? -5.355 4.300 19.895 1.00 97.12 83 GLU A N 1
ATOM 716 C CA . GLU A 1 83 ? -4.122 5.081 19.756 1.00 97.12 83 GLU A CA 1
ATOM 717 C C . GLU A 1 83 ? -2.958 4.217 19.262 1.00 97.12 83 GLU A C 1
ATOM 719 O O . GLU A 1 83 ? -2.319 4.544 18.257 1.00 97.12 83 GLU A O 1
ATOM 724 N N . GLU A 1 84 ? -2.718 3.077 19.912 1.00 97.06 84 GLU A N 1
ATOM 725 C CA . GLU A 1 84 ? -1.663 2.136 19.529 1.00 97.06 84 GLU A CA 1
ATOM 726 C C . GLU A 1 84 ? -1.867 1.620 18.099 1.00 97.06 84 GLU A C 1
ATOM 728 O O . GLU A 1 84 ? -0.926 1.583 17.295 1.00 97.06 84 GLU A O 1
ATOM 733 N N . SER A 1 85 ? -3.108 1.288 17.731 1.00 95.75 85 SER A N 1
ATOM 734 C CA . SER A 1 85 ? -3.429 0.862 16.369 1.00 95.75 85 SER A CA 1
ATOM 735 C C . SER A 1 85 ? -3.241 1.982 15.347 1.00 95.75 85 SER A C 1
ATOM 737 O O . SER A 1 85 ? -2.810 1.715 14.222 1.00 95.75 85 SER A O 1
ATOM 739 N N . GLN A 1 86 ? -3.560 3.229 15.691 1.00 96.00 86 GLN A N 1
ATOM 740 C CA . GLN A 1 86 ? -3.375 4.369 14.798 1.00 96.00 86 GLN A CA 1
ATOM 741 C C . GLN A 1 86 ? -1.884 4.637 14.544 1.00 96.00 86 GLN A C 1
ATOM 743 O O . GLN A 1 86 ? -1.495 4.878 13.398 1.00 96.00 86 GLN A O 1
ATOM 748 N N . ILE A 1 87 ? -1.045 4.524 15.576 1.00 96.94 87 ILE A N 1
ATOM 749 C CA . ILE A 1 87 ? 0.417 4.619 15.455 1.00 96.94 87 ILE A CA 1
ATOM 750 C C . ILE A 1 87 ? 0.949 3.499 14.550 1.00 96.94 87 ILE A C 1
ATOM 752 O O . ILE A 1 87 ? 1.700 3.754 13.604 1.00 96.94 87 ILE A O 1
ATOM 756 N N . ALA A 1 88 ? 0.514 2.255 14.774 1.00 95.75 88 ALA A N 1
ATOM 757 C CA . ALA A 1 88 ? 0.907 1.119 13.942 1.00 95.75 88 ALA A CA 1
ATOM 758 C C . ALA A 1 88 ? 0.484 1.297 12.471 1.00 95.75 88 ALA A C 1
ATOM 760 O O . ALA A 1 88 ? 1.271 1.028 11.557 1.00 95.75 88 ALA A O 1
ATOM 761 N N . TYR A 1 89 ? -0.735 1.796 12.237 1.00 95.50 89 TYR A N 1
ATOM 762 C CA . TYR A 1 89 ? -1.241 2.122 10.905 1.00 95.50 89 TYR A CA 1
ATOM 763 C C . TYR A 1 89 ? -0.364 3.173 10.214 1.00 95.50 89 TYR A C 1
ATOM 765 O O . TYR A 1 89 ? 0.052 2.965 9.075 1.00 95.50 89 TYR A O 1
ATOM 773 N N . GLN A 1 90 ? -0.022 4.266 10.904 1.00 96.31 90 GLN A N 1
ATOM 774 C CA . GLN A 1 90 ? 0.833 5.328 10.362 1.00 96.31 90 GLN A CA 1
ATOM 775 C C . GLN A 1 90 ? 2.220 4.806 9.980 1.00 96.31 90 GLN A C 1
ATOM 777 O O . GLN A 1 90 ? 2.645 4.991 8.839 1.00 96.31 90 GLN A O 1
ATOM 782 N N . HIS A 1 91 ? 2.886 4.070 10.875 1.00 96.94 91 HIS A N 1
ATOM 783 C CA . HIS A 1 91 ? 4.194 3.477 10.585 1.00 96.94 91 HIS A CA 1
ATOM 784 C C . HIS A 1 91 ? 4.157 2.545 9.373 1.00 96.94 91 HIS A C 1
ATOM 786 O O . HIS A 1 91 ? 5.058 2.559 8.527 1.00 96.94 91 HIS A O 1
ATOM 792 N N . ARG A 1 92 ? 3.107 1.727 9.262 1.00 95.25 92 ARG A N 1
ATOM 793 C CA . ARG A 1 92 ? 2.951 0.833 8.119 1.00 95.25 92 ARG A CA 1
ATOM 794 C C . ARG A 1 92 ? 2.705 1.609 6.827 1.00 95.25 92 ARG A C 1
ATOM 796 O O . ARG A 1 92 ? 3.304 1.268 5.809 1.00 95.25 92 ARG A O 1
ATOM 803 N N . ASN A 1 93 ? 1.881 2.652 6.877 1.00 95.81 93 ASN A N 1
ATOM 804 C CA . ASN A 1 93 ? 1.576 3.517 5.742 1.00 95.81 93 ASN A CA 1
ATOM 805 C C . ASN A 1 93 ? 2.824 4.257 5.233 1.00 95.81 93 ASN A C 1
ATOM 807 O O . ASN A 1 93 ? 3.069 4.304 4.028 1.00 95.81 93 ASN A O 1
ATOM 811 N N . ASP A 1 94 ? 3.663 4.755 6.144 1.00 97.44 94 ASP A N 1
ATOM 812 C CA . ASP A 1 94 ? 4.949 5.369 5.806 1.00 97.44 94 ASP A CA 1
ATOM 813 C C . ASP A 1 94 ? 5.903 4.365 5.146 1.00 97.44 94 ASP A C 1
ATOM 815 O O . ASP A 1 94 ? 6.552 4.686 4.150 1.00 97.44 94 ASP A O 1
ATOM 819 N N . SER A 1 95 ? 5.953 3.125 5.644 1.00 97.31 95 SER A N 1
ATOM 820 C CA . SER A 1 95 ? 6.756 2.065 5.024 1.00 97.31 95 SER A CA 1
ATOM 821 C C . SER A 1 95 ? 6.274 1.721 3.610 1.00 97.31 95 SER A C 1
ATOM 823 O O . SER A 1 95 ? 7.095 1.521 2.713 1.00 97.31 95 SER A O 1
ATOM 825 N N . LEU A 1 96 ? 4.956 1.669 3.387 1.00 97.62 96 LEU A N 1
ATOM 826 C CA . LEU A 1 96 ? 4.389 1.467 2.051 1.00 97.62 96 LEU A CA 1
ATOM 827 C C . LEU A 1 96 ? 4.736 2.633 1.119 1.00 97.62 96 LEU A C 1
ATOM 829 O O . LEU A 1 96 ? 5.185 2.383 0.002 1.00 97.62 96 LEU A O 1
ATOM 833 N N . ARG A 1 97 ? 4.648 3.878 1.609 1.00 97.88 97 ARG A N 1
ATOM 834 C CA . ARG A 1 97 ? 5.005 5.076 0.835 1.00 97.88 97 ARG A CA 1
ATOM 835 C C . ARG A 1 97 ? 6.469 5.043 0.400 1.00 97.88 97 ARG A C 1
ATOM 837 O O . ARG A 1 97 ? 6.766 5.235 -0.772 1.00 97.8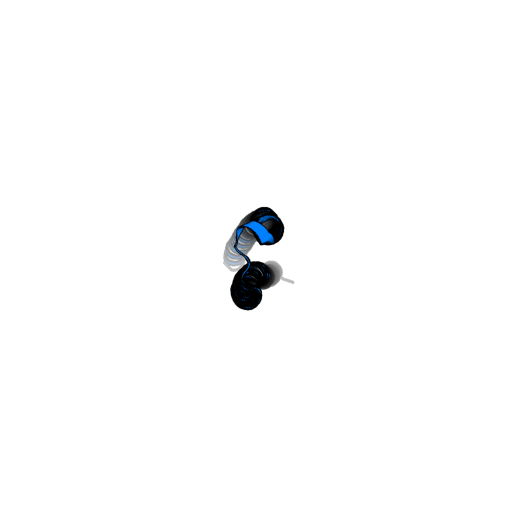8 97 ARG A O 1
ATOM 844 N N . GLN A 1 98 ? 7.385 4.703 1.306 1.00 98.25 98 GLN A N 1
ATOM 845 C CA . GLN A 1 98 ? 8.808 4.558 0.970 1.00 98.25 98 GLN A CA 1
ATOM 846 C C . GLN A 1 98 ? 9.051 3.478 -0.095 1.00 98.25 98 GLN A C 1
ATOM 848 O O . GLN A 1 98 ? 9.869 3.657 -0.998 1.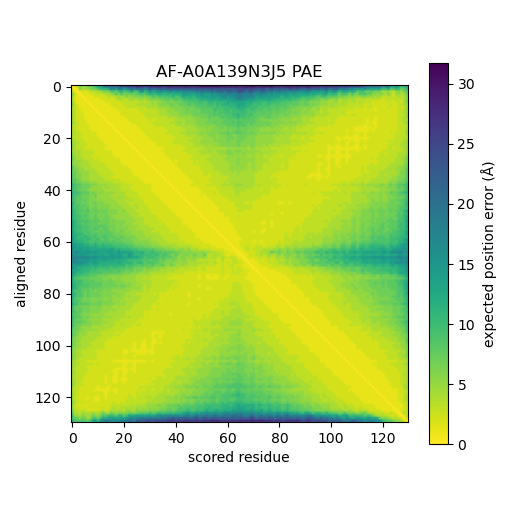00 98.25 98 GLN A O 1
ATOM 853 N N . ARG A 1 99 ? 8.346 2.341 -0.010 1.00 97.94 99 ARG A N 1
ATOM 854 C CA . ARG A 1 99 ? 8.445 1.273 -1.019 1.00 97.94 99 ARG A CA 1
ATOM 855 C C . ARG A 1 99 ? 7.938 1.736 -2.380 1.00 97.94 99 ARG A C 1
ATOM 857 O O . ARG A 1 99 ? 8.559 1.408 -3.388 1.00 97.94 99 ARG A O 1
ATOM 864 N N . GLU A 1 100 ? 6.839 2.482 -2.402 1.00 98.31 100 GLU A N 1
ATOM 865 C CA . GLU A 1 100 ? 6.276 3.066 -3.616 1.00 98.31 100 GLU A CA 1
ATOM 866 C C . GLU A 1 100 ? 7.230 4.084 -4.250 1.00 98.31 100 GLU A C 1
ATOM 868 O O . GLU A 1 100 ? 7.534 3.973 -5.435 1.00 98.31 100 GLU A O 1
ATOM 873 N N . GLU A 1 101 ? 7.803 4.995 -3.461 1.00 98.44 101 GLU A N 1
ATOM 874 C CA . GLU A 1 101 ? 8.793 5.971 -3.934 1.00 98.44 101 GLU A CA 1
ATOM 875 C C . GLU A 1 101 ? 10.024 5.290 -4.555 1.00 98.44 101 GLU A C 1
ATOM 877 O O . GLU A 1 101 ? 10.504 5.694 -5.618 1.00 98.44 101 GLU A O 1
ATOM 882 N N . ILE A 1 102 ? 10.536 4.229 -3.918 1.00 98.31 102 ILE A N 1
ATOM 883 C CA . ILE A 1 102 ? 11.662 3.445 -4.446 1.00 98.31 102 ILE A CA 1
ATOM 884 C C . ILE A 1 102 ? 11.269 2.741 -5.750 1.00 98.31 102 ILE A C 1
ATOM 886 O O . ILE A 1 102 ? 12.055 2.741 -6.703 1.00 98.31 102 ILE A O 1
ATOM 890 N N . LEU A 1 103 ? 10.077 2.140 -5.800 1.00 98.19 103 LEU A N 1
ATOM 891 C CA . LEU A 1 103 ? 9.559 1.471 -6.992 1.00 98.19 103 LEU A CA 1
ATOM 892 C C . LEU A 1 103 ? 9.453 2.451 -8.163 1.00 98.19 103 LEU A C 1
ATOM 894 O O . LEU A 1 103 ? 10.011 2.184 -9.227 1.00 98.19 103 LEU A O 1
ATOM 898 N N . ASP A 1 104 ? 8.799 3.591 -7.947 1.00 98.44 104 ASP A N 1
ATOM 899 C CA . ASP A 1 104 ? 8.584 4.616 -8.964 1.00 98.44 104 ASP A CA 1
ATOM 900 C C . ASP A 1 104 ? 9.926 5.163 -9.459 1.00 98.44 104 ASP A C 1
ATOM 902 O O . ASP A 1 104 ? 10.191 5.180 -10.662 1.00 98.44 104 ASP A O 1
ATOM 906 N N . LYS A 1 105 ? 10.836 5.526 -8.548 1.00 98.44 105 LYS A N 1
ATOM 907 C CA . LYS A 1 105 ? 12.169 6.028 -8.912 1.00 98.44 105 LYS A CA 1
ATOM 908 C C . LYS A 1 105 ? 12.952 5.033 -9.771 1.00 98.44 105 LYS A C 1
ATOM 910 O O . LYS A 1 105 ? 13.571 5.426 -10.764 1.00 98.44 105 LYS A O 1
ATOM 915 N N . ASN A 1 106 ? 12.949 3.758 -9.390 1.00 98.19 106 ASN A N 1
ATOM 916 C CA . ASN A 1 106 ? 13.663 2.717 -10.125 1.00 98.19 106 ASN A CA 1
ATOM 917 C C . ASN A 1 106 ? 13.040 2.464 -11.498 1.00 98.19 106 ASN A C 1
ATOM 919 O O . ASN A 1 106 ? 13.779 2.338 -12.476 1.00 98.19 106 ASN A O 1
ATOM 923 N N . TYR A 1 107 ? 11.709 2.436 -11.574 1.00 98.44 107 TYR A N 1
ATOM 924 C CA . TYR A 1 107 ? 10.978 2.290 -12.827 1.00 98.44 107 TYR A CA 1
ATOM 925 C C . TYR A 1 107 ? 11.312 3.422 -13.797 1.00 98.44 107 TYR A C 1
ATOM 927 O O . TYR A 1 107 ? 11.765 3.154 -14.906 1.00 98.44 107 TYR A O 1
ATOM 935 N N . TRP A 1 108 ? 11.185 4.682 -13.369 1.00 98.19 108 TRP A N 1
ATOM 936 C CA . TRP A 1 108 ? 11.448 5.836 -14.232 1.00 98.19 108 TRP A CA 1
ATOM 937 C C . TRP A 1 108 ? 12.880 5.861 -14.753 1.00 98.19 108 TRP A C 1
ATOM 939 O O . TRP A 1 108 ? 13.107 6.139 -15.929 1.00 98.19 108 TRP A O 1
ATOM 949 N N . LYS A 1 109 ? 13.851 5.517 -13.902 1.00 98.38 109 LYS A N 1
ATOM 950 C CA . LYS A 1 109 ? 15.249 5.410 -14.323 1.00 98.38 109 LYS A CA 1
ATOM 951 C C . LYS A 1 109 ? 15.423 4.354 -15.420 1.00 98.38 109 LYS A C 1
ATOM 953 O O . LYS A 1 109 ? 15.945 4.670 -16.485 1.00 98.38 109 LYS A O 1
ATOM 958 N N . GLN A 1 110 ? 14.960 3.127 -15.179 1.00 98.19 110 GLN A N 1
ATOM 959 C CA . GLN A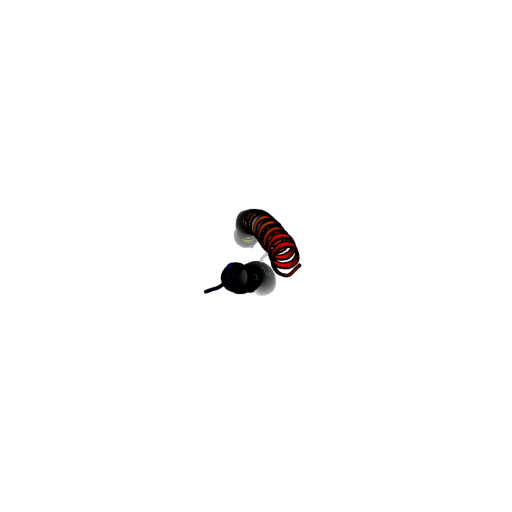 1 110 ? 15.111 2.023 -16.133 1.00 98.19 110 GLN A CA 1
ATOM 960 C C . GLN A 1 110 ? 14.350 2.279 -17.435 1.00 98.19 110 GLN A C 1
ATOM 962 O O . GLN A 1 110 ? 14.866 2.012 -18.519 1.00 98.19 110 GLN A O 1
ATOM 967 N N . ARG A 1 111 ? 13.148 2.851 -17.334 1.00 98.19 111 ARG A N 1
ATOM 968 C CA . ARG A 1 111 ? 12.329 3.227 -18.481 1.00 98.19 111 ARG A CA 1
ATOM 969 C C . ARG A 1 111 ? 13.063 4.228 -19.370 1.00 98.19 111 ARG A C 1
ATOM 971 O O . ARG A 1 111 ? 13.200 3.982 -20.566 1.00 98.19 111 ARG A O 1
ATOM 978 N N . ASN A 1 112 ? 13.589 5.304 -18.787 1.00 98.12 112 ASN A N 1
ATOM 979 C CA . ASN A 1 112 ? 14.337 6.322 -19.525 1.00 98.12 112 ASN A CA 1
ATOM 980 C C . ASN A 1 112 ? 15.593 5.734 -20.189 1.00 98.12 112 ASN A C 1
ATOM 982 O O . ASN A 1 112 ? 15.906 6.059 -21.335 1.00 98.12 112 ASN A O 1
ATOM 986 N N . ASP A 1 113 ? 16.315 4.850 -19.496 1.00 98.06 113 ASP A N 1
ATOM 987 C CA . ASP A 1 113 ? 17.499 4.180 -20.046 1.00 98.06 113 ASP A CA 1
ATOM 988 C C . ASP A 1 113 ? 17.140 3.294 -21.255 1.00 98.06 113 ASP A C 1
ATOM 990 O O . ASP A 1 113 ? 17.839 3.313 -22.278 1.00 98.06 113 ASP A O 1
ATOM 994 N N . LEU A 1 114 ? 16.024 2.561 -21.178 1.00 97.81 114 LEU A N 1
ATOM 995 C CA . LEU A 1 114 ? 15.516 1.733 -22.274 1.00 97.81 114 LEU A CA 1
ATOM 996 C C . LEU A 1 114 ? 15.028 2.570 -23.458 1.00 97.81 114 LEU A C 1
ATOM 998 O O . LEU A 1 114 ? 15.410 2.273 -24.590 1.00 97.81 114 LEU A O 1
ATOM 1002 N N . GLU A 1 115 ? 14.253 3.631 -23.225 1.00 97.69 115 GLU A N 1
ATOM 1003 C CA . GLU A 1 115 ? 13.793 4.547 -24.278 1.00 97.69 115 GLU A CA 1
ATOM 1004 C C . GLU A 1 115 ? 14.985 5.162 -25.028 1.00 97.69 115 GLU A C 1
ATOM 1006 O O . GLU A 1 115 ? 15.066 5.076 -26.257 1.00 97.69 115 GLU A O 1
ATOM 1011 N N . ASN A 1 116 ? 15.984 5.657 -24.290 1.00 97.81 116 ASN A N 1
ATOM 1012 C CA . ASN A 1 116 ? 17.222 6.182 -24.866 1.00 97.81 116 ASN A CA 1
A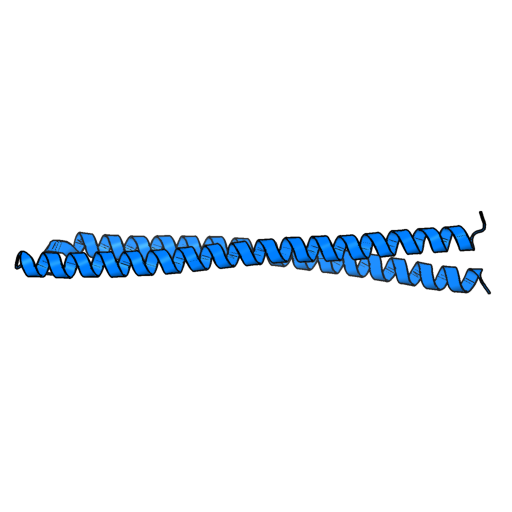TOM 1013 C C . ASN A 1 116 ? 17.982 5.130 -25.692 1.00 97.81 116 ASN A C 1
ATOM 1015 O O . ASN A 1 116 ? 18.543 5.445 -26.746 1.00 97.81 116 ASN A O 1
ATOM 1019 N N . SER A 1 117 ? 18.035 3.880 -25.223 1.00 97.25 117 SER A N 1
ATOM 1020 C CA . SER A 1 117 ? 18.680 2.776 -25.943 1.00 97.25 117 SER A CA 1
ATOM 1021 C C . SER A 1 117 ? 17.939 2.433 -27.239 1.00 97.25 117 SER A C 1
ATOM 1023 O O . SER A 1 117 ? 18.559 2.326 -28.302 1.00 97.25 117 SER A O 1
ATOM 1025 N N . ILE A 1 118 ? 16.609 2.331 -27.176 1.00 97.25 118 ILE A N 1
ATOM 1026 C CA . ILE A 1 118 ? 15.743 2.051 -28.326 1.00 97.25 118 ILE A CA 1
ATOM 1027 C C . ILE A 1 118 ? 15.882 3.150 -29.380 1.00 97.25 118 ILE A C 1
ATOM 1029 O O . ILE A 1 118 ? 16.037 2.845 -30.564 1.00 97.25 118 ILE A O 1
ATOM 1033 N N . ASP A 1 119 ? 15.882 4.419 -28.978 1.00 97.19 119 ASP A N 1
ATOM 1034 C CA . ASP A 1 119 ? 15.998 5.538 -29.913 1.00 97.19 119 ASP A CA 1
ATOM 1035 C C . ASP A 1 119 ? 17.373 5.611 -30.578 1.00 97.19 119 ASP A C 1
ATOM 1037 O O . ASP A 1 119 ? 17.464 5.864 -31.784 1.00 97.19 119 ASP A O 1
ATOM 1041 N N . LYS A 1 120 ? 18.451 5.304 -29.845 1.00 96.62 120 LYS A N 1
ATOM 1042 C CA . LYS A 1 120 ? 19.787 5.143 -30.442 1.00 96.62 120 LYS A CA 1
ATOM 1043 C C . LYS A 1 120 ? 19.797 4.022 -31.483 1.00 96.62 120 LYS A C 1
ATOM 1045 O O . LYS A 1 120 ? 20.291 4.234 -32.590 1.00 96.62 120 LYS A O 1
ATOM 1050 N N . LEU A 1 121 ? 19.213 2.863 -31.173 1.00 95.81 121 LEU A N 1
ATOM 1051 C CA . LEU A 1 121 ? 19.120 1.738 -32.111 1.00 95.81 121 LEU A CA 1
ATOM 1052 C C . LEU A 1 121 ? 18.281 2.080 -33.349 1.00 95.81 121 LEU A C 1
ATOM 1054 O O . LEU A 1 121 ? 18.673 1.720 -34.455 1.00 95.81 121 LEU A O 1
ATOM 1058 N N . ARG A 1 122 ? 17.174 2.819 -33.196 1.00 94.69 122 ARG A N 1
ATOM 1059 C CA . ARG A 1 122 ? 16.352 3.303 -34.321 1.00 94.69 122 ARG A CA 1
ATOM 1060 C C . ARG A 1 122 ? 17.152 4.197 -35.267 1.00 94.69 122 ARG A C 1
ATOM 1062 O O . ARG A 1 122 ? 17.095 3.998 -36.479 1.00 94.69 122 ARG A O 1
ATOM 1069 N N . ARG A 1 123 ? 17.910 5.156 -34.722 1.00 95.44 123 ARG A N 1
ATOM 1070 C CA . ARG A 1 123 ? 18.768 6.055 -35.514 1.00 95.44 123 ARG A CA 1
ATOM 1071 C C . ARG A 1 123 ? 19.863 5.281 -36.244 1.00 95.44 123 ARG A C 1
ATOM 1073 O O . ARG A 1 123 ? 20.075 5.513 -37.430 1.00 95.44 123 ARG A O 1
ATOM 1080 N N . LEU A 1 124 ? 20.513 4.341 -35.552 1.00 93.94 124 LEU A N 1
ATOM 1081 C CA . LEU A 1 124 ? 21.528 3.474 -36.152 1.00 93.94 124 LEU A CA 1
ATOM 1082 C C . LEU A 1 124 ? 20.934 2.645 -37.290 1.00 93.94 124 LEU A C 1
ATOM 1084 O O . LEU A 1 124 ? 21.461 2.697 -38.398 1.00 93.94 124 LEU A O 1
ATOM 1088 N N . TYR A 1 125 ? 19.808 1.967 -37.058 1.00 91.69 125 TYR A N 1
ATOM 1089 C CA . TYR A 1 125 ? 19.126 1.176 -38.082 1.00 91.69 125 TYR A CA 1
ATOM 1090 C C . TYR A 1 125 ? 18.845 2.015 -39.331 1.00 91.69 125 TYR A C 1
ATOM 1092 O O . TYR A 1 125 ? 19.337 1.677 -40.400 1.00 91.69 125 TYR A O 1
ATOM 1100 N N . ALA A 1 126 ? 18.187 3.169 -39.172 1.00 90.88 126 ALA A N 1
ATOM 1101 C CA . ALA A 1 126 ? 17.865 4.075 -40.275 1.00 90.88 126 ALA A CA 1
ATOM 1102 C C . ALA A 1 126 ? 19.100 4.573 -41.048 1.00 90.88 126 ALA A C 1
ATOM 1104 O O . ALA A 1 126 ? 19.001 4.860 -42.237 1.00 90.88 126 ALA A O 1
ATOM 1105 N N . SER A 1 127 ? 20.257 4.690 -40.390 1.00 89.00 127 SER A N 1
ATOM 1106 C CA . SER A 1 127 ? 21.520 5.052 -41.047 1.00 89.00 127 SER A CA 1
ATOM 1107 C C . SER A 1 127 ? 22.199 3.891 -41.778 1.00 89.00 127 SER A C 1
ATOM 1109 O O . SER A 1 127 ? 23.049 4.140 -42.620 1.00 89.00 127 SER A O 1
ATOM 1111 N N . THR A 1 128 ? 21.842 2.641 -41.459 1.00 85.69 128 THR A N 1
ATOM 1112 C CA . THR A 1 128 ? 22.428 1.434 -42.077 1.00 85.69 128 THR A CA 1
ATOM 1113 C C . THR A 1 128 ? 21.601 0.917 -43.255 1.00 85.69 128 THR A C 1
ATOM 1115 O O . THR A 1 128 ? 22.107 0.131 -44.043 1.00 85.69 128 THR A O 1
ATOM 1118 N N . THR A 1 129 ? 20.329 1.318 -43.354 1.00 73.31 129 THR A N 1
ATOM 1119 C CA . THR A 1 129 ? 19.428 0.995 -44.476 1.00 73.31 129 THR A CA 1
ATOM 1120 C C . THR A 1 129 ? 19.378 2.082 -45.558 1.00 73.31 129 THR A C 1
ATOM 1122 O O . THR A 1 129 ? 18.657 1.911 -46.539 1.00 73.31 129 THR A O 1
ATOM 1125 N N . LYS A 1 130 ? 20.086 3.201 -45.360 1.00 59.69 130 LYS A N 1
ATOM 1126 C CA . LYS A 1 130 ? 20.329 4.229 -46.383 1.00 59.69 130 LYS A CA 1
ATOM 1127 C C . LYS A 1 130 ? 21.539 3.852 -47.221 1.00 59.69 130 LYS A C 1
ATOM 1129 O O . LYS A 1 130 ? 21.474 4.113 -48.438 1.00 59.69 130 LYS A O 1
#

Radius of gyration: 28.55 Å; Cα contacts (8 Å, |Δi|>4): 46; chains: 1; bounding box: 53×18×84 Å

Organism: Streptococcus gordonii (NCBI:txid1302)

Foldseek 3Di:
DDPLVVLVVVLVVLVVVLVVLVVVLVVVVVVLVVVLVVLVVVLVVLVVVLVVVVVVVVVVCVVVVHDVVVCVVVNVVSVVVNVVSVVVSVVVVVVSVVVNVVSVVVSVVVNVVSVVVSVVSVVVSVVRVD

Solvent-accessible surface area (backbone atoms only — not comparable to full-atom values): 7017 Å² total; per-residue (Å²): 134,56,75,51,55,54,41,53,52,51,43,53,51,50,53,48,53,50,50,52,50,51,53,52,50,52,54,53,50,51,55,50,52,52,53,52,50,54,53,50,54,52,53,54,50,49,53,52,51,50,54,52,50,52,52,51,48,53,54,49,30,58,75,71,74,50,54,70,76,82,43,44,70,57,55,53,49,54,50,50,52,52,52,55,49,49,53,52,49,51,56,51,52,54,53,50,49,52,53,49,53,52,48,51,54,52,48,55,51,54,50,52,54,46,52,54,49,44,51,52,40,51,53,50,37,60,66,64,76,106

Secondary structure (DSSP, 8-state):
--HHHHHHHHHHHHHHHHHHHHHHHHHHHHHHHHHHHHHHHHHHHHHHHHHHHHHHHHHHHHHTT--GGGGHHHHHHHHHHHHHHHHHHHHHHHHHHHHHHHHHHHHHHHHHHHHHHHHHHHHHHHHH--